Protein AF-A0A259S7Y1-F1 (afdb_monomer)

Secondary structure (DSSP, 8-state):
---HHHHHHTTHHHHHHHHHTT-HHHHHHHHHHHHHHHHHHHHH-TT--EEEE-SGGGGSHHHHHHHHHHHHTTT-EEEE-SS-HHHHHHHHHTT-S---GGG-----

Radius of gyration: 16.92 Å; Cα contacts (8 Å, |Δi|>4): 90; chains: 1; bounding box: 42×27×39 Å

Mean predicted aligned error: 6.26 Å

pLDDT: mean 89.71, std 11.01, range [54.69, 98.62]

Nearest PDB structures (foldseek):
  2e2o-assembly1_A  TM=7.832E-01  e=1.343E-02  Sulfurisphaera tokodaii
  3gyb-assembly1_A  TM=5.973E-01  e=1.225E+00  Corynebacterium glutamicum
  4mca-assembly1_B  TM=4.721E-01  e=7.534E+00  Serratia plymuthica A30

Solvent-accessible surface area (backbone atoms only — not comparable to full-atom values): 6377 Å² total; per-residue (Å²): 129,80,56,68,68,61,65,55,55,70,47,48,63,62,37,51,56,34,24,76,72,60,37,68,68,30,35,51,51,53,52,51,50,17,44,54,50,25,54,50,48,62,73,68,34,83,86,55,48,73,42,65,60,72,61,78,69,53,72,39,65,70,52,33,51,46,34,36,51,34,22,46,80,68,68,26,45,67,39,80,50,96,68,56,75,61,57,55,50,50,29,52,76,70,72,69,48,97,61,76,63,93,76,66,84,78,85,132

Foldseek 3Di:
DPDVVVVVVVCLVVLLVCVVVVNPVSVVVLLVVLLVLLVVCLVVVPPPQEDEDADDSCVRPSSVVSNQVSSVVSSHHYDHDPDHPVVVVVCVVVVNDPDPCVPDDDDD

Sequence (108 aa):
AAAPARLLATFAPAVLDGADQGDPAAVAIRDRAAGLLGDTALAASGGTSVVALHGGLTAHDGFRAAVSSALETRGLEAVPARGDALDGAAMIAEGRAPLHERFVHRAE

Structure (mmCIF, N/CA/C/O backbone):
data_AF-A0A259S7Y1-F1
#
_entry.id   AF-A0A259S7Y1-F1
#
loop_
_atom_site.group_PDB
_atom_site.id
_atom_site.type_symbol
_atom_site.label_atom_id
_atom_site.label_alt_id
_atom_site.label_comp_id
_atom_site.label_asym_id
_atom_site.label_entity_id
_atom_site.label_seq_id
_atom_site.pdbx_PDB_ins_code
_atom_site.Cartn_x
_atom_site.Cartn_y
_atom_site.Cartn_z
_atom_site.occupancy
_atom_site.B_iso_or_equiv
_atom_site.auth_seq_id
_atom_site.auth_comp_id
_atom_site.auth_asym_id
_atom_site.auth_atom_id
_atom_site.pdbx_PDB_model_num
ATOM 1 N N . ALA A 1 1 ? 26.186 -1.723 10.308 1.00 54.69 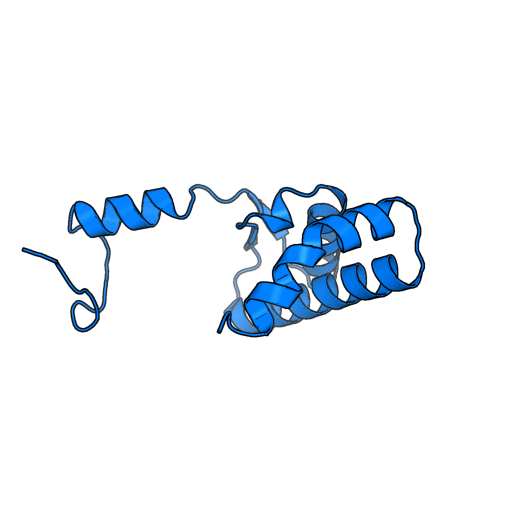1 ALA A N 1
ATOM 2 C CA . ALA A 1 1 ? 24.953 -1.267 10.984 1.00 54.69 1 ALA A CA 1
ATOM 3 C C . ALA A 1 1 ? 23.776 -1.514 10.049 1.00 54.69 1 ALA A C 1
ATOM 5 O O . ALA A 1 1 ? 23.921 -1.244 8.862 1.00 54.69 1 ALA A O 1
ATOM 6 N N . ALA A 1 2 ? 22.659 -2.073 10.524 1.00 57.78 2 ALA A N 1
ATOM 7 C CA . ALA A 1 2 ? 21.462 -2.175 9.688 1.00 57.78 2 ALA A CA 1
ATOM 8 C C . ALA A 1 2 ? 21.014 -0.760 9.287 1.00 57.78 2 ALA A C 1
ATOM 10 O O . ALA A 1 2 ? 21.037 0.146 10.119 1.00 57.78 2 ALA A O 1
ATOM 11 N N . ALA A 1 3 ? 20.648 -0.559 8.019 1.00 78.94 3 ALA A N 1
ATOM 12 C CA . ALA A 1 3 ? 20.103 0.717 7.571 1.00 78.94 3 ALA A CA 1
ATOM 13 C C . ALA A 1 3 ? 18.874 1.065 8.440 1.00 78.94 3 ALA A C 1
ATOM 15 O O . ALA A 1 3 ? 18.004 0.201 8.572 1.00 78.94 3 ALA A O 1
ATOM 16 N N . PRO A 1 4 ? 18.768 2.278 9.016 1.00 81.12 4 PRO A N 1
ATOM 17 C CA . PRO A 1 4 ? 17.672 2.648 9.919 1.00 81.12 4 PRO A CA 1
ATOM 18 C C . PRO A 1 4 ? 16.276 2.330 9.367 1.00 81.12 4 PRO A C 1
ATOM 20 O O . PRO A 1 4 ? 15.418 1.837 10.091 1.00 81.12 4 PRO A O 1
ATOM 23 N N . ALA A 1 5 ? 16.076 2.498 8.056 1.00 78.12 5 ALA A N 1
ATOM 24 C CA . ALA A 1 5 ? 14.833 2.141 7.374 1.00 78.12 5 ALA A CA 1
ATOM 25 C C . ALA A 1 5 ? 14.477 0.647 7.490 1.00 78.12 5 ALA A C 1
ATOM 27 O O . ALA A 1 5 ? 13.314 0.300 7.661 1.00 78.12 5 ALA A O 1
ATOM 28 N N . ARG A 1 6 ? 15.473 -0.246 7.440 1.00 79.12 6 ARG A N 1
ATOM 29 C CA . ARG A 1 6 ? 15.259 -1.693 7.564 1.00 79.12 6 ARG A CA 1
ATOM 30 C C . A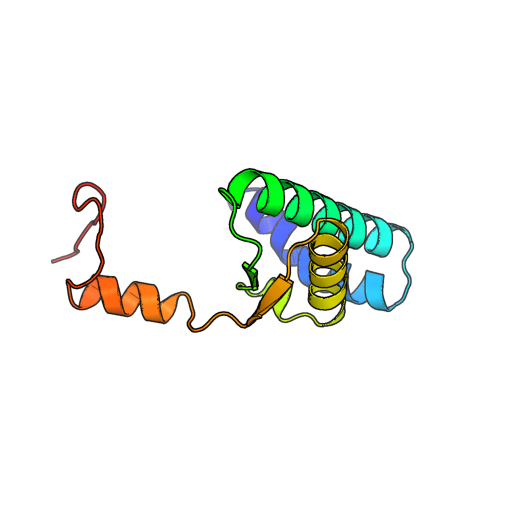RG A 1 6 ? 14.836 -2.071 8.982 1.00 79.12 6 ARG A C 1
ATOM 32 O O . ARG A 1 6 ? 13.985 -2.934 9.135 1.00 79.12 6 ARG A O 1
ATOM 39 N N . LEU A 1 7 ? 15.402 -1.407 9.990 1.00 85.06 7 LEU A N 1
ATOM 40 C CA . LEU A 1 7 ? 15.028 -1.609 11.391 1.00 85.06 7 LEU A CA 1
ATOM 41 C C . LEU A 1 7 ? 13.635 -1.047 11.695 1.00 85.06 7 LEU A C 1
ATOM 43 O O . LEU A 1 7 ? 12.892 -1.642 12.457 1.00 85.06 7 LEU A O 1
ATOM 47 N N . LEU A 1 8 ? 13.237 0.063 11.074 1.00 79.94 8 LEU A N 1
ATOM 48 C CA . LEU A 1 8 ? 11.861 0.551 11.196 1.00 79.94 8 LEU A CA 1
ATOM 49 C C . LEU A 1 8 ? 10.863 -0.388 10.504 1.00 79.94 8 LEU A C 1
ATOM 51 O O . LEU A 1 8 ? 9.803 -0.678 11.052 1.00 79.94 8 LEU A O 1
ATOM 55 N N . ALA A 1 9 ? 11.222 -0.920 9.333 1.00 84.06 9 ALA A N 1
ATOM 56 C CA . ALA A 1 9 ? 10.360 -1.818 8.572 1.00 84.06 9 ALA A CA 1
ATOM 57 C C . ALA A 1 9 ? 10.035 -3.132 9.306 1.00 84.06 9 ALA A C 1
ATOM 59 O O . ALA A 1 9 ? 8.978 -3.704 9.053 1.00 84.06 9 ALA A O 1
ATOM 60 N N . THR A 1 10 ? 10.875 -3.601 10.241 1.00 89.19 10 THR A N 1
ATOM 61 C CA . THR A 1 10 ? 10.565 -4.814 11.023 1.00 89.19 10 THR A CA 1
ATOM 62 C C . THR A 1 10 ? 9.350 -4.650 11.930 1.00 89.19 10 THR A C 1
ATOM 64 O O . THR A 1 10 ? 8.738 -5.647 12.294 1.00 89.19 10 THR A O 1
ATOM 67 N N . PHE A 1 11 ? 8.980 -3.416 12.282 1.00 92.62 11 PHE A N 1
ATOM 68 C CA . PHE A 1 11 ? 7.798 -3.142 13.101 1.00 92.62 11 PHE A CA 1
ATOM 69 C C . PHE A 1 11 ? 6.513 -3.026 12.282 1.00 92.62 11 PHE A C 1
ATOM 71 O O . PHE A 1 11 ? 5.435 -2.996 12.868 1.00 92.62 11 PHE A O 1
ATOM 78 N N . ALA A 1 12 ? 6.598 -2.972 10.949 1.00 94.00 12 ALA A N 1
ATOM 79 C CA . ALA A 1 12 ? 5.427 -2.772 10.104 1.00 94.00 12 ALA A CA 1
ATOM 80 C C . ALA A 1 12 ? 4.322 -3.822 10.342 1.00 94.00 12 ALA A C 1
ATOM 82 O O . ALA A 1 12 ? 3.185 -3.394 10.506 1.00 94.00 12 ALA A O 1
ATOM 83 N N . PRO A 1 13 ? 4.602 -5.139 10.467 1.00 94.75 13 PRO A N 1
ATOM 84 C CA . PRO A 1 13 ? 3.557 -6.115 10.790 1.00 94.75 13 PRO A CA 1
ATOM 85 C C . PRO A 1 13 ? 2.837 -5.806 12.108 1.00 94.75 13 PRO A C 1
ATOM 87 O O . PRO A 1 13 ? 1.619 -5.704 12.121 1.00 94.75 13 PRO A O 1
ATOM 90 N N . ALA A 1 14 ? 3.582 -5.528 13.183 1.00 96.19 14 ALA A N 1
ATOM 91 C CA . ALA A 1 14 ? 2.997 -5.216 14.490 1.00 96.19 14 ALA A CA 1
ATOM 92 C C . ALA A 1 14 ? 2.161 -3.924 14.478 1.00 96.19 14 ALA A C 1
ATOM 94 O O . ALA A 1 14 ? 1.156 -3.822 15.177 1.00 96.19 14 ALA A O 1
ATOM 95 N N . VAL A 1 15 ? 2.560 -2.931 13.676 1.00 97.44 15 VAL A N 1
ATOM 96 C CA . VAL A 1 15 ? 1.761 -1.716 13.470 1.00 97.44 15 VAL A CA 1
ATOM 97 C C . VAL A 1 15 ? 0.463 -2.043 12.734 1.00 97.44 15 VAL A C 1
ATOM 99 O O . VAL A 1 15 ? -0.582 -1.524 13.100 1.00 97.44 15 VAL A O 1
ATOM 102 N N . LEU A 1 16 ? 0.494 -2.904 11.718 1.00 97.69 16 LEU A N 1
ATOM 103 C CA . LEU A 1 16 ? -0.719 -3.291 10.998 1.00 97.69 16 LEU A CA 1
ATOM 104 C C . LEU A 1 16 ? -1.674 -4.106 11.885 1.00 97.69 16 LEU A C 1
ATOM 106 O O . LEU A 1 16 ? -2.858 -3.780 11.935 1.00 97.69 16 LEU A O 1
ATOM 110 N N . ASP A 1 17 ? -1.149 -5.046 12.676 1.00 98.00 17 ASP A N 1
ATOM 111 C CA . ASP A 1 17 ? -1.934 -5.799 13.662 1.00 98.00 17 ASP A CA 1
ATOM 112 C C . ASP A 1 17 ? -2.589 -4.860 14.691 1.00 98.00 17 ASP A C 1
ATOM 114 O O . ASP A 1 17 ? -3.750 -5.037 15.065 1.00 98.00 17 ASP A O 1
ATOM 118 N N . GLY A 1 18 ? -1.853 -3.843 15.156 1.00 98.31 18 GLY A N 1
ATOM 119 C CA . GLY A 1 18 ? -2.378 -2.821 16.063 1.00 98.31 18 GLY A CA 1
ATOM 120 C C . GLY A 1 18 ? -3.486 -1.978 15.426 1.00 98.31 18 GLY A C 1
ATOM 121 O O . GLY A 1 18 ? -4.467 -1.644 16.090 1.00 98.31 18 GLY A O 1
ATOM 122 N N . ALA A 1 19 ? -3.376 -1.673 14.130 1.00 98.44 19 ALA A N 1
ATOM 123 C CA . ALA A 1 19 ? -4.402 -0.936 13.399 1.00 98.44 19 ALA A CA 1
ATOM 124 C C . ALA A 1 19 ? -5.701 -1.745 13.273 1.00 98.44 19 ALA A C 1
ATOM 126 O O . ALA A 1 19 ? -6.787 -1.187 13.435 1.00 98.44 19 ALA A O 1
ATOM 127 N N . ASP A 1 20 ? -5.600 -3.055 13.037 1.00 97.94 20 ASP A N 1
ATOM 128 C CA . ASP A 1 20 ? -6.756 -3.960 12.982 1.00 97.94 20 ASP A CA 1
ATOM 129 C C . ASP A 1 20 ? -7.420 -4.136 14.359 1.00 97.94 20 ASP A C 1
ATOM 131 O O . ASP A 1 20 ? -8.629 -4.346 14.449 1.00 97.94 20 ASP A O 1
ATOM 135 N N . GLN A 1 21 ? -6.658 -3.956 15.441 1.00 98.19 21 GLN A N 1
ATOM 136 C CA . GLN A 1 21 ? -7.167 -3.890 16.817 1.00 98.19 21 GLN A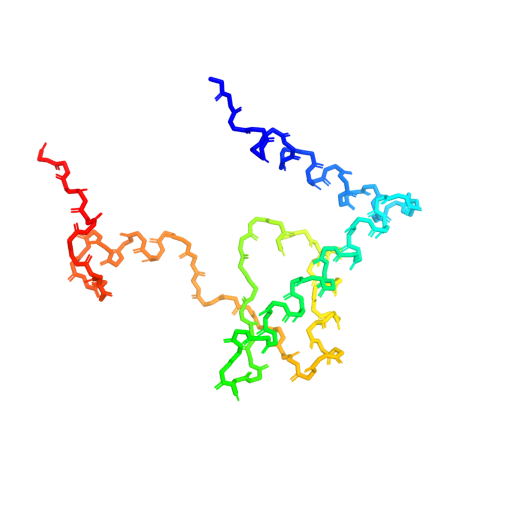 CA 1
ATOM 137 C C . GLN A 1 21 ? -7.746 -2.513 17.193 1.00 98.19 21 GLN A C 1
ATOM 139 O O . GLN A 1 21 ? -8.278 -2.349 18.292 1.00 98.19 21 GLN A O 1
ATOM 144 N N . GLY A 1 22 ? -7.671 -1.524 16.298 1.00 98.19 22 GLY A N 1
ATOM 145 C CA . GLY A 1 22 ? -8.217 -0.184 16.509 1.00 98.19 22 GLY A CA 1
ATOM 146 C C . GLY A 1 22 ? -7.314 0.767 17.297 1.00 98.19 22 GLY A C 1
ATOM 147 O O . GLY A 1 22 ? -7.804 1.797 17.763 1.00 98.19 22 GLY A O 1
ATOM 148 N N . ASP A 1 23 ? -6.017 0.471 17.447 1.00 98.62 23 ASP A N 1
ATOM 149 C CA . ASP A 1 23 ? -5.068 1.429 18.023 1.00 98.62 23 ASP A CA 1
ATOM 150 C C . ASP A 1 23 ? -5.042 2.718 17.169 1.00 98.62 23 ASP A C 1
ATOM 152 O O . ASP A 1 23 ? -4.742 2.655 15.970 1.00 98.62 23 ASP A O 1
ATOM 156 N N . PRO A 1 24 ? -5.337 3.903 17.742 1.00 98.38 24 PRO A N 1
ATOM 157 C CA . PRO A 1 24 ? -5.483 5.125 16.953 1.00 98.38 24 PRO A CA 1
ATOM 158 C C . PRO A 1 24 ? -4.210 5.553 16.215 1.00 98.38 24 PRO A C 1
ATOM 160 O O . PRO A 1 24 ? -4.288 6.093 15.110 1.00 98.38 24 PRO A O 1
ATOM 163 N N . ALA A 1 25 ? -3.035 5.335 16.811 1.00 98.19 25 ALA A N 1
ATOM 164 C CA . ALA A 1 25 ? -1.768 5.705 16.192 1.00 98.19 25 ALA A CA 1
ATOM 165 C C . ALA A 1 25 ? -1.436 4.751 15.040 1.00 98.19 25 ALA A C 1
ATOM 167 O O . ALA A 1 25 ? -1.022 5.191 13.966 1.00 98.19 25 ALA A O 1
ATOM 168 N N . ALA A 1 26 ? -1.672 3.458 15.239 1.00 98.25 26 ALA A N 1
ATOM 169 C CA . ALA A 1 26 ? -1.488 2.436 14.226 1.00 98.25 26 ALA A CA 1
ATOM 170 C C . ALA A 1 26 ? -2.432 2.625 13.028 1.00 98.25 26 ALA A C 1
ATOM 172 O O . ALA A 1 26 ? -1.979 2.601 11.881 1.00 98.25 26 ALA A O 1
ATOM 173 N N . VAL A 1 27 ? -3.716 2.909 13.283 1.00 98.62 27 VAL A N 1
ATOM 174 C CA . VAL A 1 27 ? -4.703 3.266 12.249 1.00 98.62 27 VAL A CA 1
ATOM 175 C C . VAL A 1 27 ? -4.231 4.486 11.459 1.00 98.62 27 VAL A C 1
ATOM 177 O O . VAL A 1 27 ? -4.176 4.439 10.230 1.00 98.62 27 VAL A O 1
ATOM 180 N N . ALA A 1 28 ? -3.795 5.549 12.142 1.00 98.50 28 ALA A N 1
ATOM 181 C CA . ALA A 1 28 ? -3.299 6.751 11.477 1.00 98.50 28 ALA A CA 1
ATOM 182 C C . ALA A 1 28 ? -2.063 6.479 10.600 1.00 98.50 28 ALA A C 1
ATOM 184 O O . ALA A 1 28 ? -1.943 7.046 9.512 1.00 98.50 28 ALA A O 1
ATOM 185 N N . ILE A 1 29 ? -1.147 5.607 11.039 1.00 97.75 29 ILE A N 1
ATOM 186 C CA . ILE A 1 29 ? 0.022 5.204 10.244 1.00 97.75 29 ILE A CA 1
ATOM 187 C C . ILE A 1 29 ? -0.412 4.417 9.004 1.00 97.75 29 ILE A C 1
ATOM 189 O O . ILE A 1 29 ? 0.026 4.751 7.901 1.00 97.75 29 ILE A O 1
ATOM 193 N N . ARG A 1 30 ? -1.274 3.404 9.170 1.00 98.00 30 ARG A N 1
ATOM 194 C CA . ARG A 1 30 ? -1.792 2.569 8.076 1.00 98.00 30 ARG A CA 1
ATOM 195 C C . ARG A 1 30 ? -2.464 3.426 7.008 1.00 98.00 30 ARG A C 1
ATOM 197 O O . ARG A 1 30 ? -2.111 3.332 5.833 1.00 98.00 30 ARG A O 1
ATOM 204 N N . ASP A 1 31 ? -3.385 4.287 7.423 1.00 98.38 31 ASP A N 1
ATOM 205 C CA . ASP A 1 31 ? -4.203 5.082 6.510 1.00 98.38 31 ASP A CA 1
ATOM 206 C C . ASP A 1 31 ? -3.356 6.142 5.796 1.00 98.38 31 ASP A C 1
ATOM 208 O O . ASP A 1 31 ? -3.483 6.341 4.586 1.00 98.38 31 ASP A O 1
ATOM 212 N N . ARG A 1 32 ? -2.403 6.766 6.505 1.00 98.44 32 ARG A N 1
ATOM 213 C CA . ARG A 1 32 ? -1.448 7.694 5.888 1.00 98.44 32 ARG A CA 1
ATOM 214 C C . ARG A 1 32 ? -0.544 6.993 4.878 1.00 98.44 32 ARG A C 1
ATOM 216 O O . ARG A 1 32 ? -0.300 7.544 3.806 1.00 98.44 32 ARG A O 1
ATOM 223 N N . ALA A 1 33 ? -0.049 5.799 5.196 1.00 97.25 33 ALA A N 1
ATOM 224 C CA . ALA A 1 33 ? 0.763 5.011 4.275 1.00 97.25 33 ALA A CA 1
ATOM 225 C C . ALA A 1 33 ? -0.033 4.623 3.018 1.00 97.25 33 ALA A C 1
ATOM 227 O O . ALA A 1 33 ? 0.463 4.809 1.909 1.00 97.25 33 ALA A O 1
ATOM 228 N N . ALA A 1 34 ? -1.276 4.159 3.177 1.00 98.19 34 ALA A N 1
ATOM 229 C CA . ALA A 1 34 ? -2.161 3.840 2.060 1.00 98.19 34 ALA A CA 1
ATOM 230 C C . ALA A 1 34 ? -2.439 5.064 1.171 1.00 98.19 34 ALA A C 1
ATOM 232 O O . ALA A 1 34 ? -2.334 4.968 -0.051 1.00 98.19 34 ALA A O 1
ATOM 233 N N . GLY A 1 35 ? -2.704 6.230 1.770 1.00 98.44 35 GLY A N 1
ATOM 234 C CA . GLY A 1 35 ? -2.885 7.484 1.035 1.00 98.44 35 GLY A CA 1
ATOM 235 C C . GLY A 1 35 ? -1.656 7.874 0.210 1.00 98.44 35 GLY A C 1
ATOM 236 O O . GLY A 1 35 ? -1.780 8.136 -0.985 1.00 98.44 35 GLY A O 1
ATOM 237 N N . LEU A 1 36 ? -0.463 7.832 0.816 1.00 98.38 36 LEU A N 1
ATOM 238 C CA . LEU A 1 36 ? 0.798 8.133 0.126 1.00 98.38 36 LEU A CA 1
ATOM 239 C C . LEU A 1 36 ? 1.075 7.163 -1.031 1.00 98.38 36 LEU A C 1
ATOM 241 O O . LEU A 1 36 ? 1.540 7.584 -2.092 1.00 98.38 36 LEU A O 1
ATOM 245 N N . LEU A 1 37 ? 0.783 5.873 -0.847 1.00 97.25 37 LEU A N 1
ATOM 246 C CA . LEU A 1 37 ? 0.906 4.874 -1.910 1.00 97.25 37 LEU A CA 1
ATOM 247 C C . LEU A 1 37 ? -0.087 5.140 -3.043 1.00 97.25 37 LEU A C 1
ATOM 249 O O . LEU A 1 37 ? 0.301 5.067 -4.207 1.00 97.25 37 LEU A O 1
ATOM 253 N N . GLY A 1 38 ? -1.329 5.506 -2.717 1.00 97.88 38 GLY A N 1
ATOM 254 C CA . GLY A 1 38 ? -2.336 5.894 -3.701 1.00 97.88 38 GLY A CA 1
ATOM 255 C C . GLY A 1 38 ? -1.903 7.101 -4.537 1.00 97.88 38 GLY A C 1
ATOM 256 O O . GLY A 1 38 ? -1.969 7.050 -5.763 1.00 97.88 38 GLY A O 1
ATOM 257 N N . ASP A 1 39 ? -1.404 8.163 -3.895 1.00 98.19 39 ASP A N 1
ATOM 258 C CA . ASP A 1 39 ? -0.905 9.363 -4.589 1.00 98.19 39 ASP A CA 1
ATOM 259 C C . ASP A 1 39 ? 0.282 9.036 -5.497 1.00 98.19 39 ASP A C 1
ATOM 261 O O . ASP A 1 39 ? 0.358 9.496 -6.637 1.00 98.19 39 ASP A O 1
ATOM 265 N N . THR A 1 40 ? 1.190 8.191 -5.005 1.00 97.56 40 THR A N 1
ATOM 266 C CA . THR A 1 40 ? 2.354 7.732 -5.767 1.00 97.56 40 THR A CA 1
ATOM 267 C C . THR A 1 40 ? 1.927 6.924 -6.990 1.00 97.56 40 THR A C 1
ATOM 269 O O . THR A 1 40 ? 2.434 7.160 -8.085 1.00 97.56 40 THR A O 1
ATOM 272 N N . ALA A 1 41 ? 0.979 5.998 -6.829 1.00 97.00 41 ALA A N 1
ATOM 273 C CA . ALA A 1 41 ? 0.465 5.186 -7.925 1.00 97.00 41 ALA A CA 1
ATOM 274 C C . ALA A 1 41 ? -0.230 6.049 -8.984 1.00 97.00 41 ALA A C 1
ATOM 276 O O . ALA A 1 41 ? 0.037 5.880 -10.171 1.00 97.00 41 ALA A O 1
ATOM 277 N N . LEU A 1 42 ? -1.049 7.021 -8.569 1.00 96.69 42 LEU A N 1
ATOM 278 C CA . LEU A 1 42 ? -1.701 7.957 -9.485 1.00 96.69 42 LEU A CA 1
ATOM 279 C C . LEU A 1 42 ? -0.674 8.758 -10.288 1.00 96.69 42 LEU A C 1
ATOM 281 O O . LEU A 1 42 ? -0.768 8.817 -11.514 1.00 96.69 42 LEU A O 1
ATOM 285 N N . ALA A 1 43 ? 0.334 9.316 -9.617 1.00 96.44 43 ALA A N 1
ATOM 286 C CA . ALA A 1 43 ? 1.398 10.070 -10.271 1.00 96.44 43 ALA A CA 1
ATOM 287 C C . ALA A 1 43 ? 2.216 9.209 -11.253 1.00 96.44 43 ALA A C 1
ATOM 289 O O . ALA A 1 43 ? 2.609 9.690 -12.314 1.00 96.44 43 ALA A O 1
ATOM 290 N N . ALA A 1 44 ? 2.452 7.936 -10.922 1.00 95.69 44 ALA A N 1
ATOM 291 C CA . ALA A 1 44 ? 3.217 7.002 -11.747 1.00 95.69 44 ALA A CA 1
ATOM 292 C C . ALA A 1 44 ? 2.392 6.314 -12.850 1.00 95.69 44 ALA A C 1
ATOM 294 O O . ALA A 1 44 ? 2.968 5.692 -13.740 1.00 95.69 44 ALA A O 1
ATOM 295 N N . SER A 1 45 ? 1.062 6.407 -12.799 1.00 92.38 45 SER A N 1
ATOM 296 C CA . SER A 1 45 ? 0.146 5.603 -13.617 1.00 92.38 45 SER A CA 1
ATOM 297 C C . SER A 1 45 ? 0.295 5.794 -15.129 1.00 92.38 45 SER A C 1
ATOM 299 O O . SER A 1 45 ? -0.071 4.907 -15.899 1.00 92.38 45 SER A O 1
ATOM 301 N N . GLY A 1 46 ? 0.797 6.950 -15.580 1.00 88.50 46 GLY A N 1
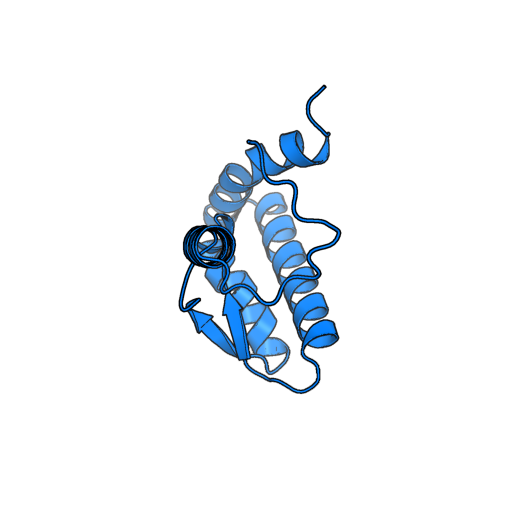ATOM 302 C CA . GLY A 1 46 ? 1.003 7.236 -17.003 1.00 88.50 46 GLY A CA 1
ATOM 303 C C . GLY A 1 46 ? -0.265 7.109 -17.863 1.00 88.50 46 GLY A C 1
ATOM 304 O O . GLY A 1 46 ? -0.155 6.880 -19.064 1.00 88.50 46 GLY A O 1
ATOM 305 N N . GLY A 1 47 ? -1.457 7.221 -17.259 1.00 86.31 47 GLY A N 1
ATOM 306 C CA . GLY A 1 47 ? -2.756 7.058 -17.927 1.00 86.31 47 GLY A CA 1
ATOM 307 C C . GLY A 1 47 ? -3.379 5.657 -17.829 1.00 86.31 47 GLY A C 1
ATOM 308 O O . GLY A 1 47 ? -4.485 5.457 -18.321 1.00 86.31 47 GLY A O 1
ATOM 309 N N . THR A 1 48 ? -2.712 4.691 -17.191 1.00 92.88 48 THR A N 1
ATOM 310 C CA . THR A 1 48 ? -3.305 3.392 -16.835 1.00 92.88 48 THR A CA 1
ATOM 311 C C . THR A 1 48 ? -4.152 3.510 -15.569 1.00 92.88 48 THR A C 1
ATOM 313 O O . THR A 1 48 ? -3.758 4.172 -14.618 1.00 92.88 48 THR A O 1
ATOM 316 N N . SER A 1 49 ? -5.296 2.828 -15.516 1.00 94.12 49 SER A N 1
ATOM 317 C CA . SER A 1 49 ? -6.137 2.774 -14.312 1.00 94.12 49 SER A CA 1
ATOM 318 C C . SER A 1 49 ? -5.882 1.544 -13.440 1.00 94.12 49 SER A C 1
ATOM 320 O O . SER A 1 49 ? -6.483 1.424 -12.387 1.00 94.12 49 SER A O 1
ATOM 322 N N . VAL A 1 50 ? -5.023 0.615 -13.855 1.00 95.75 50 VAL A N 1
ATOM 323 C CA . VAL A 1 50 ? -4.827 -0.683 -13.194 1.00 95.75 50 VAL A CA 1
ATOM 324 C C . VAL A 1 50 ? -3.496 -0.717 -12.448 1.00 95.75 50 VAL A C 1
ATOM 326 O O . VAL A 1 50 ? -2.441 -0.465 -13.027 1.00 95.75 50 VAL A O 1
ATOM 329 N N . VAL A 1 51 ? -3.533 -1.079 -11.167 1.00 95.81 51 VAL A N 1
ATOM 330 C CA . VAL A 1 51 ? -2.363 -1.150 -10.287 1.00 95.81 51 VAL A CA 1
ATOM 331 C C . VAL A 1 51 ? -2.272 -2.539 -9.670 1.00 95.81 51 VAL A C 1
ATOM 333 O O . VAL A 1 51 ? -3.159 -2.973 -8.942 1.00 95.81 51 VAL A O 1
ATOM 336 N N . ALA A 1 52 ? -1.174 -3.247 -9.928 1.00 94.56 52 ALA A N 1
ATOM 337 C CA . ALA A 1 52 ? -0.923 -4.534 -9.291 1.00 94.56 52 ALA A CA 1
ATOM 338 C C . ALA A 1 52 ? -0.355 -4.342 -7.877 1.00 94.56 52 ALA A C 1
ATOM 340 O O . ALA A 1 52 ? 0.667 -3.675 -7.699 1.00 94.56 52 ALA A O 1
ATOM 341 N N . LEU A 1 53 ? -0.978 -4.965 -6.873 1.00 93.31 53 LEU A N 1
ATOM 342 C CA . LEU A 1 53 ? -0.455 -4.976 -5.504 1.00 93.31 53 LEU A CA 1
ATOM 343 C C . LEU A 1 53 ? 0.488 -6.164 -5.295 1.00 93.31 53 LEU A C 1
ATOM 345 O O . LEU A 1 53 ? 0.078 -7.323 -5.397 1.00 93.31 53 LEU A O 1
ATOM 349 N N . HIS A 1 54 ? 1.746 -5.864 -4.969 1.00 91.00 54 HIS A N 1
ATOM 350 C CA . HIS A 1 54 ? 2.795 -6.843 -4.694 1.00 91.00 54 HIS A CA 1
ATOM 351 C C . HIS A 1 54 ? 3.595 -6.478 -3.429 1.00 91.00 54 HIS A C 1
ATOM 353 O O . HIS A 1 54 ? 3.604 -5.328 -2.989 1.00 91.00 54 HIS A O 1
ATOM 359 N N . GLY A 1 55 ? 4.304 -7.458 -2.860 1.00 87.12 55 GLY A N 1
ATOM 360 C CA . GLY A 1 55 ? 5.187 -7.296 -1.703 1.00 87.12 55 GLY A CA 1
ATOM 361 C C . GLY A 1 55 ? 4.548 -7.705 -0.373 1.00 87.12 55 GLY A C 1
ATOM 362 O O . GLY A 1 55 ? 3.329 -7.668 -0.208 1.00 87.12 55 GLY A O 1
ATOM 363 N N . GLY A 1 56 ? 5.389 -8.087 0.595 1.00 88.62 56 GLY A N 1
ATOM 364 C CA . GLY A 1 56 ? 4.959 -8.760 1.829 1.00 88.62 56 GLY A CA 1
ATOM 365 C C . GLY A 1 56 ? 3.934 -7.996 2.673 1.00 88.62 56 GLY A C 1
ATOM 366 O O . GLY A 1 56 ? 3.024 -8.611 3.209 1.00 88.62 56 GLY A O 1
ATOM 367 N N . LEU A 1 57 ? 4.002 -6.661 2.736 1.00 91.50 57 LEU A N 1
ATOM 368 C CA . LEU A 1 57 ? 3.012 -5.878 3.492 1.00 91.50 57 LEU A CA 1
ATOM 369 C C . LEU A 1 57 ? 1.612 -5.952 2.880 1.00 91.50 57 LEU A C 1
ATOM 371 O O . LEU A 1 57 ? 0.627 -5.930 3.605 1.00 91.50 57 LEU A O 1
ATOM 375 N N . THR A 1 58 ? 1.506 -6.099 1.558 1.00 92.62 58 THR A N 1
ATOM 376 C CA 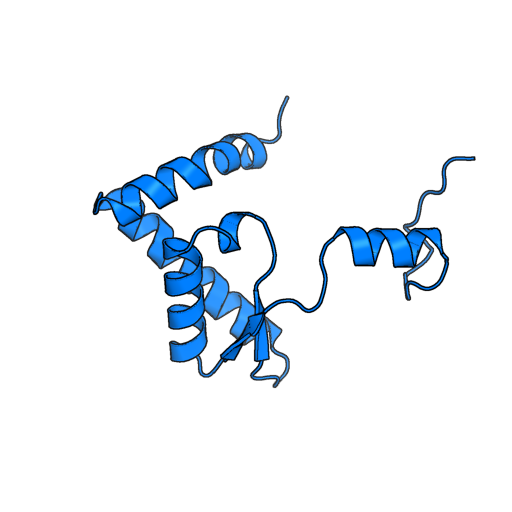. THR A 1 58 ? 0.204 -6.268 0.897 1.00 92.62 58 THR A CA 1
ATOM 377 C C . THR A 1 58 ? -0.402 -7.651 1.147 1.00 92.62 58 THR A C 1
ATOM 379 O O . THR A 1 58 ? -1.559 -7.869 0.812 1.00 92.62 58 THR A O 1
ATOM 382 N N . ALA A 1 59 ? 0.332 -8.605 1.732 1.00 91.75 59 ALA A N 1
ATOM 383 C CA . ALA A 1 59 ? -0.241 -9.876 2.181 1.00 91.75 59 ALA A CA 1
ATOM 384 C C . ALA A 1 59 ? -1.061 -9.734 3.476 1.00 91.75 59 ALA A C 1
ATOM 386 O O . ALA A 1 59 ? -1.811 -10.641 3.811 1.00 91.75 59 ALA A O 1
ATOM 387 N N . HIS A 1 60 ? -0.938 -8.611 4.188 1.00 95.44 60 HIS A N 1
ATOM 388 C CA . HIS A 1 60 ? -1.773 -8.307 5.343 1.00 95.44 60 HIS A CA 1
ATOM 389 C C . HIS A 1 60 ? -3.126 -7.744 4.885 1.00 95.44 60 HIS A C 1
ATOM 391 O O . HIS A 1 60 ? -3.172 -6.683 4.254 1.00 95.44 60 HIS A O 1
ATOM 397 N N . ASP A 1 61 ? -4.227 -8.409 5.237 1.00 95.56 61 ASP A N 1
ATOM 398 C CA . ASP A 1 61 ? -5.570 -8.100 4.722 1.00 95.56 61 ASP A CA 1
ATOM 399 C C . ASP A 1 61 ? -6.015 -6.666 5.035 1.00 95.56 61 ASP A C 1
ATOM 401 O O . ASP A 1 61 ? -6.423 -5.936 4.129 1.00 95.56 61 ASP A O 1
ATOM 405 N N . GLY A 1 62 ? -5.839 -6.212 6.283 1.00 96.06 62 GLY A N 1
ATOM 406 C CA . GLY A 1 62 ? -6.179 -4.842 6.683 1.00 96.06 62 GLY A CA 1
ATOM 407 C C . GLY A 1 62 ? -5.419 -3.767 5.894 1.00 96.06 62 GLY A C 1
ATOM 408 O O . GLY A 1 62 ? -5.990 -2.747 5.501 1.00 96.06 62 GLY A O 1
ATOM 409 N N . PHE A 1 63 ? -4.142 -4.004 5.572 1.00 97.44 63 PHE A N 1
ATOM 410 C CA . PHE A 1 63 ? -3.352 -3.068 4.773 1.00 97.44 63 PHE A CA 1
ATOM 411 C C . PHE A 1 63 ? -3.719 -3.133 3.293 1.00 97.44 63 PHE A C 1
ATOM 413 O O . PHE A 1 63 ? -3.849 -2.091 2.652 1.00 97.44 63 PHE A O 1
ATOM 420 N N . ARG A 1 64 ? -3.943 -4.336 2.750 1.00 97.00 64 ARG A N 1
ATOM 421 C CA . ARG A 1 64 ? -4.427 -4.520 1.377 1.00 97.00 64 ARG A CA 1
ATOM 422 C C . ARG A 1 64 ? -5.746 -3.789 1.158 1.00 97.00 64 ARG A C 1
ATOM 424 O O . ARG A 1 64 ? -5.876 -3.097 0.151 1.00 97.00 64 ARG A O 1
ATOM 431 N N . ALA A 1 65 ? -6.690 -3.907 2.089 1.00 97.25 65 ALA A N 1
ATOM 432 C CA . ALA A 1 65 ? -7.973 -3.217 2.022 1.00 97.25 65 ALA A CA 1
ATOM 433 C C . ALA A 1 65 ? -7.797 -1.690 2.046 1.00 97.25 65 ALA A C 1
ATOM 435 O O . ALA A 1 65 ? -8.352 -0.996 1.196 1.00 97.25 65 ALA A O 1
ATOM 436 N N . ALA A 1 66 ? -6.963 -1.170 2.955 1.00 98.12 66 ALA A N 1
ATOM 437 C CA . ALA A 1 66 ? -6.677 0.263 3.041 1.00 98.12 66 ALA A CA 1
ATOM 438 C C . ALA A 1 66 ? -6.038 0.811 1.751 1.00 98.12 66 ALA A C 1
ATOM 440 O O . ALA A 1 66 ? -6.462 1.847 1.241 1.00 98.12 66 ALA A O 1
ATOM 441 N N . VAL A 1 67 ? -5.052 0.104 1.187 1.00 98.12 67 VAL A N 1
ATOM 442 C CA . VAL A 1 67 ? -4.405 0.497 -0.076 1.00 98.12 67 VAL A CA 1
ATOM 443 C C . VAL A 1 67 ? -5.379 0.402 -1.250 1.00 98.12 67 VAL A C 1
ATOM 445 O O . VAL A 1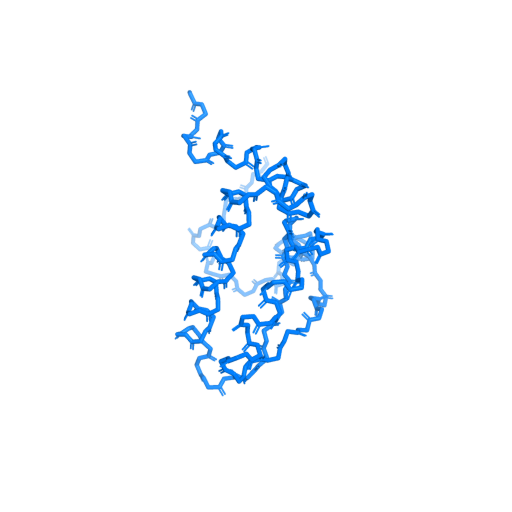 67 ? -5.417 1.315 -2.066 1.00 98.12 67 VAL A O 1
ATOM 448 N N . SER A 1 68 ? -6.189 -0.656 -1.329 1.00 98.00 68 SER A N 1
ATOM 449 C CA . SER A 1 68 ? -7.172 -0.821 -2.412 1.00 98.00 68 SER A CA 1
ATOM 450 C C . SER A 1 68 ? -8.209 0.303 -2.388 1.00 98.00 68 SER A C 1
ATOM 452 O O . SER A 1 68 ? -8.419 0.954 -3.403 1.00 98.00 68 SER A O 1
ATOM 454 N N . SER A 1 69 ? -8.741 0.640 -1.211 1.00 98.19 69 SER A N 1
ATOM 455 C CA . SER A 1 69 ? -9.635 1.792 -1.027 1.00 98.19 69 SER A CA 1
ATOM 456 C C . SER A 1 69 ? -8.965 3.123 -1.411 1.00 98.19 69 SER A C 1
ATOM 458 O O . SER A 1 69 ? -9.542 3.959 -2.113 1.00 98.19 69 SER A O 1
ATOM 460 N N . ALA A 1 70 ? -7.699 3.321 -1.028 1.00 98.38 70 ALA A N 1
ATOM 461 C CA . ALA A 1 70 ? -6.947 4.513 -1.418 1.00 98.38 70 ALA A CA 1
ATOM 462 C C . ALA A 1 70 ? -6.733 4.605 -2.942 1.00 98.38 70 ALA A C 1
ATOM 464 O O . ALA A 1 70 ? -6.770 5.703 -3.498 1.00 98.38 70 ALA A O 1
ATOM 465 N N . LEU A 1 71 ? -6.544 3.481 -3.632 1.00 98.12 71 LEU A N 1
ATOM 466 C CA . LEU A 1 71 ? -6.466 3.432 -5.092 1.00 98.12 71 LEU A CA 1
ATOM 467 C C . LEU A 1 71 ? -7.828 3.727 -5.737 1.00 98.12 71 LEU A C 1
ATOM 469 O O . LEU A 1 71 ? -7.913 4.595 -6.606 1.00 98.12 71 LEU A O 1
ATOM 473 N N . GLU A 1 72 ? -8.898 3.099 -5.251 1.00 98.00 72 GLU A N 1
ATOM 474 C CA . GLU A 1 72 ? -10.262 3.281 -5.762 1.00 98.00 72 GLU A CA 1
ATOM 475 C C . GLU A 1 72 ? -10.717 4.741 -5.676 1.00 98.00 72 GLU A C 1
ATOM 477 O O . GLU A 1 72 ? -11.244 5.293 -6.642 1.00 98.00 72 GLU A O 1
ATOM 482 N N . THR A 1 73 ? -10.430 5.419 -4.560 1.00 98.00 73 THR A N 1
ATOM 483 C CA . THR A 1 73 ? -10.745 6.853 -4.389 1.00 98.00 73 THR A CA 1
ATOM 484 C C . THR A 1 73 ? -10.008 7.766 -5.380 1.00 98.00 73 THR A C 1
ATOM 486 O O . THR A 1 73 ? -10.390 8.923 -5.550 1.00 98.00 73 THR A O 1
ATOM 489 N N . ARG A 1 74 ? -8.979 7.251 -6.066 1.00 97.44 74 ARG A N 1
ATOM 490 C CA . ARG A 1 74 ? -8.203 7.926 -7.121 1.00 97.44 74 ARG A CA 1
ATOM 491 C C . ARG A 1 74 ? -8.550 7.429 -8.528 1.00 97.44 74 ARG A C 1
ATOM 493 O O . ARG A 1 74 ? -7.878 7.807 -9.483 1.00 97.44 74 ARG A O 1
ATOM 500 N N . GLY A 1 75 ? -9.586 6.598 -8.667 1.00 97.25 75 GLY A N 1
ATOM 501 C CA . GLY A 1 75 ? -9.987 6.003 -9.943 1.00 97.25 75 GLY A CA 1
ATOM 502 C C . GLY A 1 75 ? -9.039 4.907 -10.436 1.00 97.25 75 GLY A C 1
ATOM 503 O O . GLY A 1 75 ? -9.008 4.627 -11.633 1.00 97.25 75 GLY A O 1
ATOM 504 N N . LEU A 1 76 ? -8.252 4.315 -9.533 1.00 97.81 76 LEU A N 1
ATOM 505 C CA . LEU A 1 76 ? -7.352 3.208 -9.826 1.00 97.81 76 LEU A CA 1
ATOM 506 C C . LEU A 1 76 ? -7.942 1.895 -9.297 1.00 97.81 76 LEU A C 1
ATOM 508 O O . LEU A 1 76 ? -8.457 1.834 -8.185 1.00 97.81 76 LEU A O 1
ATOM 512 N N . GLU A 1 77 ? -7.826 0.834 -10.081 1.00 97.12 77 GLU A N 1
ATOM 513 C CA . GLU A 1 77 ? -8.250 -0.520 -9.749 1.00 97.12 77 GLU A CA 1
ATOM 514 C C . GLU A 1 77 ? -7.051 -1.332 -9.255 1.00 97.12 77 GLU A C 1
ATOM 516 O O . GLU A 1 77 ? -6.061 -1.515 -9.972 1.00 97.12 77 GLU A O 1
ATOM 521 N N . ALA A 1 78 ? -7.144 -1.837 -8.026 1.00 95.81 78 ALA A N 1
ATOM 522 C CA . ALA A 1 78 ? -6.164 -2.762 -7.484 1.00 95.81 78 ALA A CA 1
ATOM 523 C C . ALA A 1 78 ? -6.403 -4.175 -8.036 1.00 95.81 78 ALA A 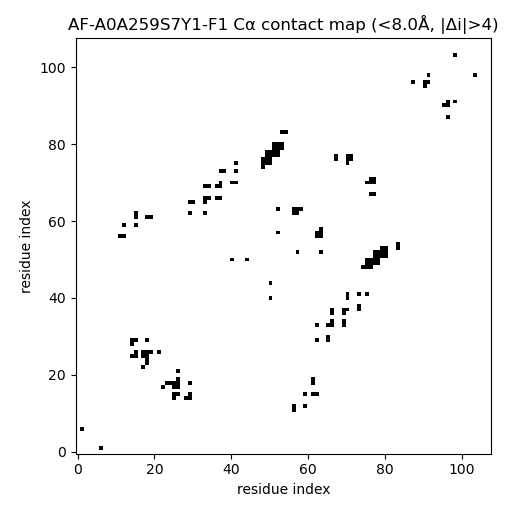C 1
ATOM 525 O O . ALA A 1 78 ? -7.463 -4.759 -7.823 1.00 95.81 78 ALA A O 1
ATOM 526 N N . VAL A 1 79 ? -5.397 -4.760 -8.685 1.00 94.69 79 VAL A N 1
ATOM 527 C CA . VAL A 1 79 ? -5.452 -6.141 -9.189 1.00 94.69 79 VAL A CA 1
ATOM 528 C C . VAL A 1 79 ? -4.389 -7.022 -8.528 1.00 94.69 79 VAL A C 1
ATOM 530 O O . VAL A 1 79 ? -3.356 -6.523 -8.060 1.00 94.69 79 VAL A O 1
ATOM 533 N N . PRO A 1 80 ? -4.591 -8.350 -8.481 1.00 89.94 80 PRO A N 1
ATOM 534 C CA . PRO A 1 80 ? -3.543 -9.271 -8.066 1.00 89.94 80 PRO A CA 1
ATOM 535 C C . PRO A 1 80 ? -2.320 -9.173 -8.983 1.00 89.94 80 PRO A C 1
ATOM 537 O O . PRO A 1 80 ? -2.442 -9.095 -10.208 1.00 89.94 80 PRO A O 1
ATOM 540 N N . ALA A 1 81 ? -1.124 -9.228 -8.396 1.00 90.75 81 ALA A N 1
ATOM 541 C CA . ALA A 1 81 ? 0.090 -9.420 -9.175 1.00 90.75 81 ALA A CA 1
ATOM 542 C C . ALA A 1 81 ? 0.053 -10.789 -9.879 1.00 90.75 81 ALA A C 1
ATOM 544 O O . ALA A 1 81 ? -0.329 -11.795 -9.285 1.00 90.75 81 ALA A O 1
ATOM 545 N N . ARG A 1 82 ? 0.461 -10.826 -11.153 1.00 88.06 82 ARG A N 1
ATOM 546 C CA . ARG A 1 82 ? 0.518 -12.062 -11.961 1.00 88.06 82 ARG A CA 1
ATOM 547 C C . ARG A 1 82 ? 1.755 -12.923 -11.690 1.00 88.06 82 ARG A C 1
ATOM 549 O O . ARG A 1 82 ? 1.865 -13.998 -12.265 1.00 88.06 82 ARG A O 1
ATOM 556 N N . GLY A 1 83 ? 2.670 -12.418 -10.874 1.00 86.56 83 GLY A N 1
ATOM 557 C CA . GLY A 1 83 ? 3.935 -13.042 -10.528 1.00 86.56 83 GLY A CA 1
ATOM 558 C C . GLY A 1 83 ? 4.567 -12.343 -9.330 1.00 86.56 83 GLY A C 1
ATOM 559 O O . GLY A 1 83 ? 3.994 -11.396 -8.774 1.00 86.56 83 GLY A O 1
ATOM 560 N N . ASP A 1 84 ? 5.741 -12.808 -8.936 1.00 87.62 84 ASP A N 1
ATOM 561 C CA . ASP A 1 84 ? 6.491 -12.295 -7.800 1.00 87.62 84 ASP A CA 1
ATOM 562 C C . ASP A 1 84 ? 7.941 -11.919 -8.150 1.00 87.62 84 ASP A C 1
ATOM 564 O O . ASP A 1 84 ? 8.359 -11.852 -9.309 1.00 87.62 84 ASP A O 1
ATOM 568 N N . ALA A 1 85 ? 8.721 -11.597 -7.118 1.00 85.25 85 ALA A N 1
ATOM 569 C CA . ALA A 1 85 ? 10.121 -11.238 -7.279 1.00 85.25 85 ALA A CA 1
ATOM 570 C C . ALA A 1 85 ? 10.985 -12.390 -7.837 1.00 85.25 85 ALA A C 1
ATOM 572 O O . ALA A 1 85 ? 12.009 -12.122 -8.469 1.00 85.25 85 ALA A O 1
ATOM 573 N N . LEU A 1 86 ? 10.597 -13.653 -7.623 1.00 88.88 86 LEU A N 1
ATOM 574 C CA . LEU A 1 86 ? 11.314 -14.821 -8.134 1.00 88.88 86 LEU A CA 1
ATOM 575 C C . LEU A 1 86 ? 11.079 -15.013 -9.629 1.00 88.88 86 LEU A C 1
ATOM 577 O O . LEU A 1 86 ? 12.022 -15.389 -10.319 1.00 88.88 86 LEU A O 1
ATOM 581 N N . ASP A 1 87 ? 9.897 -14.679 -10.152 1.00 88.44 87 ASP A N 1
ATOM 582 C CA . ASP A 1 87 ? 9.668 -14.662 -11.604 1.00 88.44 87 ASP A CA 1
ATOM 583 C C . ASP A 1 87 ? 10.634 -13.691 -12.293 1.00 88.44 87 ASP A C 1
ATOM 585 O O . ASP A 1 87 ? 11.281 -14.025 -13.290 1.00 88.44 87 ASP A O 1
ATOM 589 N N . GLY A 1 88 ? 10.815 -12.503 -11.706 1.00 83.75 88 GLY A N 1
ATOM 590 C CA . GLY A 1 88 ? 11.822 -11.541 -12.154 1.00 83.75 88 GLY A CA 1
ATOM 591 C C . GLY A 1 88 ? 13.244 -12.109 -12.080 1.00 83.75 88 GLY A C 1
ATOM 592 O O . GLY A 1 88 ? 14.006 -11.991 -13.040 1.00 83.75 88 GLY A O 1
ATOM 593 N N . ALA A 1 89 ? 13.600 -12.774 -10.978 1.00 87.75 89 ALA A N 1
ATOM 594 C CA . ALA A 1 89 ? 14.907 -13.414 -10.823 1.00 87.75 89 ALA A CA 1
ATOM 595 C C . ALA A 1 89 ? 15.147 -14.522 -11.867 1.00 87.75 89 ALA A C 1
ATOM 597 O O . ALA A 1 89 ? 16.227 -14.577 -12.459 1.00 87.75 89 ALA A O 1
ATOM 598 N N . ALA A 1 90 ? 14.140 -15.351 -12.151 1.00 89.62 90 ALA A N 1
ATOM 599 C CA . ALA A 1 90 ? 14.192 -16.380 -13.185 1.00 89.62 90 ALA A CA 1
ATOM 600 C C . ALA A 1 90 ? 14.383 -15.759 -14.576 1.00 89.62 90 ALA A C 1
ATOM 602 O O . ALA A 1 90 ? 15.238 -16.194 -15.347 1.00 89.62 90 ALA A O 1
ATOM 603 N N . MET A 1 91 ? 13.674 -14.665 -14.883 1.00 88.31 91 MET A N 1
ATOM 604 C CA . MET A 1 91 ? 13.872 -13.937 -16.139 1.00 88.31 91 MET A CA 1
ATOM 605 C C . MET A 1 91 ? 15.313 -13.432 -16.316 1.00 88.31 91 MET A C 1
ATOM 607 O O . MET A 1 91 ? 15.846 -13.467 -17.428 1.00 88.31 91 MET A O 1
ATOM 611 N N . ILE A 1 92 ? 15.949 -12.965 -15.238 1.00 85.94 92 ILE A N 1
ATOM 612 C CA . ILE A 1 92 ? 17.347 -12.514 -15.252 1.00 85.94 92 ILE A CA 1
ATOM 613 C C . ILE A 1 92 ? 18.294 -13.702 -15.462 1.00 85.94 92 ILE A C 1
ATOM 615 O O . ILE A 1 92 ? 19.176 -13.636 -16.322 1.00 85.94 92 ILE A O 1
ATOM 619 N N . ALA A 1 93 ? 18.107 -14.783 -14.698 1.00 87.06 93 ALA A N 1
ATOM 620 C CA . ALA A 1 93 ? 18.943 -15.981 -14.756 1.00 87.06 93 ALA A CA 1
ATOM 621 C C . ALA A 1 93 ? 18.911 -16.644 -16.141 1.00 87.06 93 ALA A C 1
ATOM 623 O O . ALA A 1 93 ? 19.935 -17.105 -16.637 1.00 87.06 93 ALA A O 1
ATOM 624 N N . GLU A 1 94 ? 17.751 -16.627 -16.794 1.00 89.44 94 GLU A N 1
ATOM 625 C CA . GLU A 1 94 ? 17.529 -17.250 -18.099 1.00 89.44 94 GLU A CA 1
ATOM 626 C C . GLU A 1 94 ? 17.789 -16.289 -19.277 1.00 89.44 94 GLU A C 1
ATOM 628 O O . GLU A 1 94 ? 17.475 -16.608 -20.421 1.00 89.44 94 GLU A O 1
ATOM 633 N N . GLY A 1 95 ? 18.355 -15.102 -19.016 1.00 84.06 95 GLY A N 1
ATOM 634 C CA . GLY A 1 95 ? 18.778 -14.150 -20.053 1.00 84.06 95 GLY A CA 1
ATOM 635 C C . GLY A 1 95 ? 17.635 -13.525 -20.860 1.00 84.06 95 GLY A C 1
ATOM 636 O O . GLY A 1 95 ? 17.862 -13.009 -21.949 1.00 84.06 95 GLY A O 1
ATOM 637 N N . ARG A 1 96 ? 16.405 -13.571 -20.341 1.00 83.81 96 ARG A N 1
ATOM 638 C CA . ARG A 1 96 ? 15.188 -13.084 -21.015 1.00 83.81 96 ARG A CA 1
ATOM 639 C C . ARG A 1 96 ? 14.670 -11.751 -20.474 1.00 83.81 96 ARG A C 1
ATOM 641 O O . ARG A 1 96 ? 13.683 -11.224 -20.980 1.00 83.81 96 ARG A O 1
ATOM 648 N N . ALA A 1 97 ? 15.274 -11.235 -19.407 1.00 80.12 97 ALA A N 1
ATOM 649 C CA . ALA A 1 97 ? 14.883 -9.960 -18.831 1.00 80.12 97 ALA A CA 1
ATOM 650 C C . ALA A 1 97 ? 15.389 -8.798 -19.712 1.00 80.12 97 ALA A C 1
ATOM 652 O O . ALA A 1 97 ? 16.583 -8.754 -20.018 1.00 80.12 97 ALA A O 1
ATOM 653 N N . PRO A 1 98 ? 14.528 -7.834 -20.090 1.00 67.38 98 PRO A N 1
ATOM 654 C CA . PRO A 1 98 ? 14.938 -6.627 -20.801 1.00 67.38 98 PRO A CA 1
ATOM 655 C C . PRO A 1 98 ? 15.637 -5.678 -19.818 1.00 67.38 98 PRO A C 1
ATOM 657 O O . PRO A 1 98 ? 15.061 -4.710 -19.327 1.00 67.38 98 PRO A O 1
ATOM 660 N N . LEU A 1 99 ? 16.873 -6.010 -19.454 1.00 67.81 99 LEU A N 1
ATOM 661 C CA . LEU A 1 99 ? 17.679 -5.245 -18.512 1.00 67.81 99 LEU A CA 1
ATOM 662 C C . LEU A 1 99 ? 18.554 -4.254 -19.270 1.00 67.81 99 LEU A C 1
ATOM 664 O O . LEU A 1 99 ? 19.105 -4.560 -20.326 1.00 67.81 99 LEU A O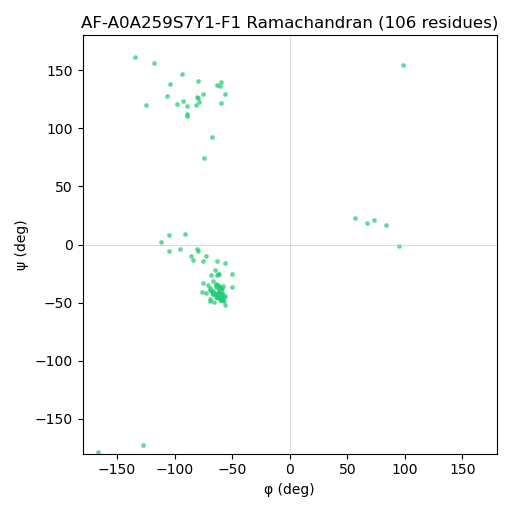 1
ATOM 668 N N . HIS A 1 100 ? 18.802 -3.099 -18.660 1.00 63.50 100 HIS A N 1
ATOM 669 C CA . HIS A 1 100 ? 20.030 -2.375 -18.953 1.00 63.50 100 HIS A CA 1
ATOM 670 C C . HIS A 1 100 ? 21.204 -3.200 -18.407 1.00 63.50 100 HIS A C 1
ATOM 672 O O . HIS A 1 100 ? 21.567 -3.070 -17.238 1.00 63.50 100 HIS A O 1
ATOM 678 N N . GLU A 1 101 ? 21.782 -4.057 -19.256 1.00 62.06 101 GLU A N 1
ATOM 679 C CA . GLU A 1 101 ? 22.812 -5.054 -18.906 1.00 62.06 101 GLU A CA 1
ATOM 680 C C . GLU A 1 101 ? 23.988 -4.485 -18.100 1.00 62.06 101 GLU A C 1
ATOM 682 O O . GLU A 1 101 ? 24.599 -5.189 -17.302 1.00 62.06 101 GLU A O 1
ATOM 687 N N . ARG A 1 102 ? 24.256 -3.182 -18.232 1.00 64.56 102 ARG A N 1
ATOM 688 C CA . ARG A 1 102 ? 25.328 -2.457 -17.537 1.00 64.56 102 ARG A CA 1
ATOM 689 C C . ARG A 1 102 ? 25.318 -2.541 -16.001 1.00 64.56 102 ARG A C 1
ATOM 691 O O . ARG A 1 102 ? 26.313 -2.151 -15.399 1.00 64.56 102 ARG A O 1
ATOM 698 N N . PHE A 1 103 ? 24.216 -2.955 -15.372 1.00 65.00 103 PHE A N 1
ATOM 699 C CA . PHE A 1 103 ? 24.094 -3.068 -13.908 1.00 65.00 103 PHE A CA 1
ATOM 700 C C . PHE A 1 103 ? 23.973 -4.516 -13.409 1.00 65.00 103 PHE A C 1
ATOM 702 O O . PHE A 1 103 ? 23.815 -4.741 -12.209 1.00 65.00 103 PHE A O 1
ATOM 709 N N . VAL A 1 104 ? 24.028 -5.504 -14.305 1.00 65.69 104 VAL A N 1
ATOM 710 C CA . VAL A 1 104 ? 23.922 -6.918 -13.934 1.00 65.69 104 VAL A CA 1
ATOM 711 C C . VAL A 1 104 ? 25.314 -7.457 -13.628 1.00 65.69 104 VAL A C 1
ATOM 713 O O . VAL A 1 104 ? 26.134 -7.635 -14.525 1.00 65.69 104 VAL A O 1
ATOM 716 N N . HIS A 1 105 ? 25.580 -7.748 -12.357 1.00 67.12 105 HIS A N 1
ATOM 717 C CA . HIS A 1 105 ? 26.791 -8.450 -11.944 1.00 67.12 105 HIS A CA 1
ATOM 718 C C . HIS A 1 105 ? 26.531 -9.959 -11.966 1.00 67.12 105 HIS A C 1
ATOM 720 O O . HIS A 1 105 ? 25.742 -10.463 -11.168 1.00 67.12 105 HIS A O 1
ATOM 726 N N . ARG A 1 106 ? 27.182 -10.678 -12.886 1.00 69.50 106 ARG A N 1
ATOM 727 C CA . ARG A 1 106 ? 27.216 -12.146 -12.887 1.00 69.50 106 ARG A CA 1
ATOM 728 C C . ARG A 1 106 ? 28.463 -12.587 -12.126 1.00 69.50 106 ARG A C 1
ATOM 730 O O . ARG A 1 106 ? 29.556 -12.136 -12.452 1.00 69.50 106 ARG A O 1
ATOM 737 N N . ALA A 1 107 ? 28.282 -13.397 -11.089 1.00 71.00 107 ALA A N 1
ATOM 738 C CA . ALA A 1 107 ? 29.395 -14.088 -10.453 1.00 71.00 107 ALA A CA 1
ATOM 739 C C . ALA A 1 107 ? 29.742 -15.306 -11.319 1.00 71.00 107 ALA A C 1
ATOM 741 O O . ALA A 1 107 ? 28.838 -16.071 -11.662 1.00 71.00 107 ALA A O 1
ATOM 742 N N . GLU A 1 108 ? 31.010 -15.417 -11.710 1.00 57.34 108 GLU A N 1
ATOM 743 C CA . GLU A 1 108 ? 31.573 -16.616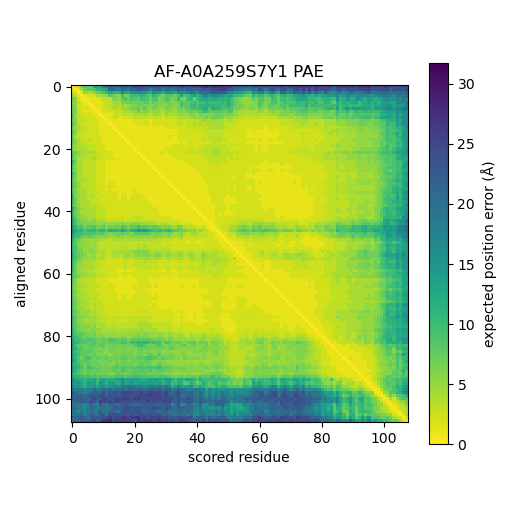 -12.348 1.00 57.34 108 GLU A CA 1
ATOM 744 C C . GLU A 1 108 ? 31.830 -17.720 -11.317 1.00 57.34 108 GLU A C 1
ATOM 746 O O . GLU A 1 108 ? 32.192 -17.378 -10.164 1.00 57.34 108 GLU A O 1
#